Protein AF-A0A842QTM8-F1 (afdb_monomer_lite)

Sequence (91 aa):
MNEIRAQSEKRTKLHIARDILAVAHYPCNKTYLYRRSDADWYRFEELFKHLLMKQWITLISDNGGFGDLYSITPEGKRYYDQLVRFINEMS

Radius of gyration: 13.68 Å; chains: 1; bounding box: 29×28×41 Å

Structure (mmCIF, N/CA/C/O backbone):
data_AF-A0A842QTM8-F1
#
_entry.id   AF-A0A842QTM8-F1
#
loop_
_atom_site.group_PDB
_atom_site.id
_atom_site.type_symbol
_atom_site.label_atom_id
_atom_site.label_alt_id
_atom_site.label_comp_id
_atom_site.label_asym_id
_atom_site.label_entity_id
_atom_site.label_seq_id
_atom_site.pdbx_PDB_ins_code
_atom_site.Cartn_x
_atom_site.Cartn_y
_atom_site.Cartn_z
_atom_site.occupancy
_atom_site.B_iso_or_equiv
_atom_site.auth_seq_id
_atom_site.auth_comp_id
_atom_site.auth_asym_id
_atom_site.auth_atom_id
_atom_site.pdbx_PDB_model_num
ATOM 1 N N . MET A 1 1 ? -13.278 16.292 21.870 1.00 60.06 1 MET A N 1
ATOM 2 C CA . MET A 1 1 ? -13.299 16.727 20.449 1.00 60.06 1 MET A CA 1
ATOM 3 C C . MET A 1 1 ? -12.065 16.268 19.666 1.00 60.06 1 MET A C 1
ATOM 5 O O . MET A 1 1 ? -12.227 15.835 18.534 1.00 60.06 1 MET A O 1
ATOM 9 N N . ASN A 1 2 ? -10.862 16.279 20.258 1.00 70.44 2 ASN A N 1
ATOM 10 C CA . ASN A 1 2 ? -9.628 15.851 19.574 1.00 70.44 2 ASN A CA 1
ATOM 11 C C . ASN A 1 2 ? -9.537 14.335 19.313 1.00 70.44 2 ASN A C 1
ATOM 13 O O . ASN A 1 2 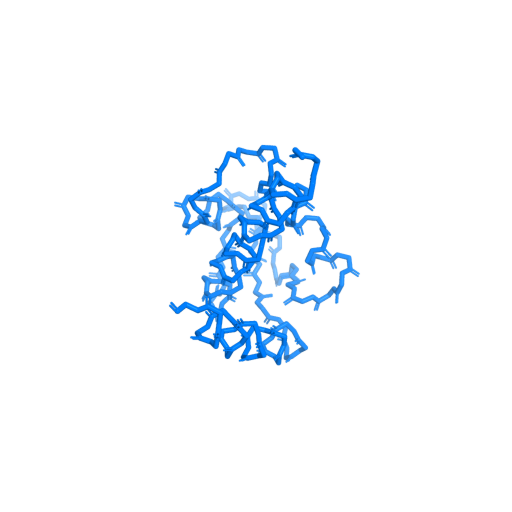? -9.022 13.925 18.278 1.00 70.44 2 ASN A O 1
ATOM 17 N N . GLU A 1 3 ? -10.082 13.500 20.198 1.00 70.44 3 GLU A N 1
ATOM 18 C CA . GLU A 1 3 ? -9.966 12.037 20.088 1.00 70.44 3 GLU A CA 1
ATOM 19 C C . GLU A 1 3 ? -10.843 11.444 18.979 1.00 70.44 3 GLU A C 1
ATOM 21 O O . GLU A 1 3 ? -10.378 10.602 18.218 1.00 70.44 3 GLU A O 1
ATOM 26 N N . ILE A 1 4 ? -12.075 11.940 18.816 1.00 69.94 4 ILE A N 1
ATOM 27 C CA . ILE A 1 4 ? -12.997 11.503 17.750 1.00 69.94 4 ILE A CA 1
ATOM 28 C C . ILE A 1 4 ? -12.412 11.830 16.371 1.00 69.94 4 ILE A C 1
ATOM 30 O O . ILE A 1 4 ? -12.434 11.002 15.461 1.00 69.94 4 ILE A O 1
ATOM 34 N N . ARG A 1 5 ? -11.826 13.025 16.223 1.00 68.62 5 ARG A N 1
ATOM 35 C CA . ARG A 1 5 ? -11.160 13.436 14.984 1.00 68.62 5 ARG A CA 1
ATOM 36 C C . ARG A 1 5 ? -9.924 12.581 14.700 1.00 68.62 5 ARG A C 1
ATOM 38 O O . ARG A 1 5 ? -9.783 12.092 13.584 1.00 68.62 5 ARG A O 1
ATOM 45 N N . ALA A 1 6 ? -9.084 12.335 15.706 1.00 66.94 6 ALA A N 1
ATOM 46 C CA . ALA A 1 6 ? -7.904 11.483 15.565 1.00 66.94 6 ALA A CA 1
ATOM 47 C C . ALA A 1 6 ? -8.270 10.032 15.203 1.00 66.94 6 ALA A C 1
ATOM 49 O O . ALA A 1 6 ? -7.613 9.415 14.365 1.00 66.94 6 ALA A O 1
ATOM 50 N N . GLN A 1 7 ? -9.343 9.487 15.784 1.00 62.00 7 GLN A N 1
ATOM 51 C CA . GLN A 1 7 ? -9.852 8.158 15.441 1.00 62.00 7 GLN A CA 1
ATOM 52 C C . GLN A 1 7 ? -10.413 8.106 14.018 1.00 62.00 7 GLN A C 1
ATOM 54 O O . GLN A 1 7 ? -10.126 7.156 13.288 1.00 62.00 7 GLN A O 1
ATOM 59 N N . SER A 1 8 ? -11.153 9.134 13.597 1.00 71.50 8 SER A N 1
ATOM 60 C CA . SER A 1 8 ? -11.658 9.241 12.227 1.00 71.50 8 SER A CA 1
ATOM 61 C C . SER A 1 8 ? -10.517 9.326 11.213 1.00 71.50 8 SER A C 1
ATOM 63 O O . SER A 1 8 ? -10.520 8.596 10.227 1.00 71.50 8 SER A O 1
ATOM 65 N N . GLU A 1 9 ? -9.510 10.163 11.466 1.00 77.12 9 GLU A N 1
ATOM 66 C CA . GLU A 1 9 ? -8.341 10.310 10.593 1.00 77.12 9 GLU A CA 1
ATOM 67 C C . GLU A 1 9 ? -7.517 9.016 10.535 1.00 77.12 9 GLU A C 1
ATOM 69 O O . GLU A 1 9 ? -7.096 8.594 9.455 1.00 77.12 9 GLU A O 1
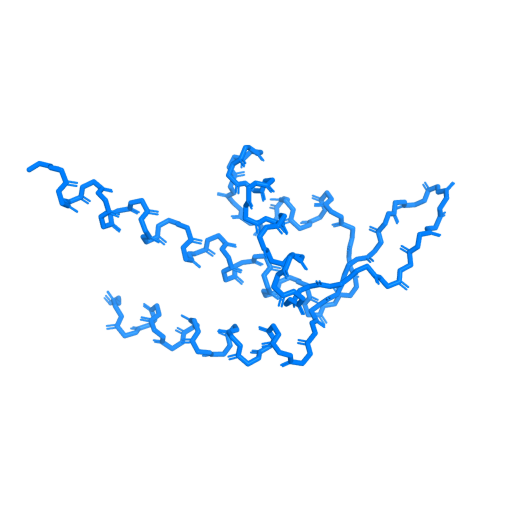ATOM 74 N N . LYS A 1 10 ? -7.346 8.328 11.672 1.00 76.19 10 LYS A N 1
ATOM 75 C CA . LYS A 1 10 ? -6.701 7.009 11.722 1.00 76.19 10 LYS A CA 1
ATOM 76 C C . LYS A 1 10 ? -7.477 5.980 10.903 1.00 76.19 10 LYS A C 1
ATOM 78 O O . LYS A 1 10 ? -6.865 5.256 10.120 1.00 76.19 10 LYS A O 1
ATOM 83 N N . ARG A 1 11 ? -8.808 5.936 11.034 1.00 75.25 11 ARG A N 1
ATOM 84 C CA . ARG A 1 11 ? -9.667 5.048 10.237 1.00 75.25 11 ARG A CA 1
ATOM 85 C C 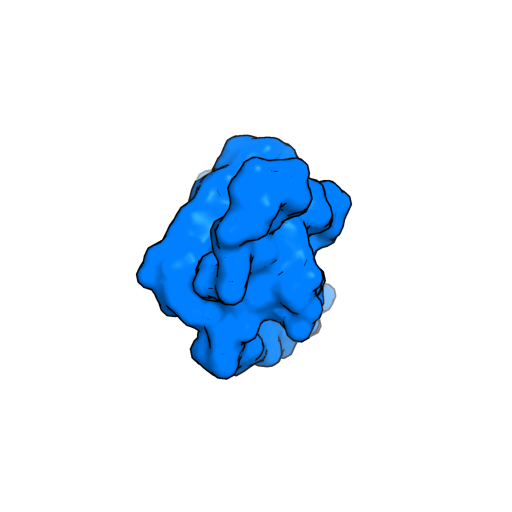. ARG A 1 11 ? -9.474 5.324 8.748 1.00 75.25 11 ARG A C 1
ATOM 87 O O . ARG A 1 11 ? -9.212 4.385 8.006 1.00 75.25 11 ARG A O 1
ATOM 94 N N . THR A 1 12 ? -9.494 6.587 8.325 1.00 85.12 12 THR A N 1
ATOM 95 C CA . THR A 1 12 ? -9.259 6.968 6.925 1.00 85.12 12 THR A CA 1
ATOM 96 C C . THR A 1 12 ? -7.891 6.500 6.416 1.00 85.12 12 THR A C 1
ATOM 98 O O . THR A 1 12 ? -7.827 5.879 5.359 1.00 85.12 12 THR A O 1
ATOM 101 N N . LYS A 1 13 ? -6.803 6.704 7.175 1.00 89.62 13 LYS A N 1
ATOM 102 C CA . LYS A 1 13 ? -5.456 6.264 6.756 1.00 89.62 13 LYS A CA 1
ATOM 103 C C . LYS A 1 13 ? -5.357 4.746 6.571 1.00 89.62 13 LYS A C 1
ATOM 105 O O . LYS A 1 13 ? -4.734 4.292 5.615 1.00 89.62 13 LYS A O 1
ATOM 110 N N . LEU A 1 14 ? -5.985 3.967 7.454 1.00 91.75 14 LEU A N 1
ATOM 111 C CA . LEU A 1 14 ? -5.989 2.503 7.368 1.00 91.75 14 LEU A CA 1
ATOM 112 C C . LEU A 1 14 ? -6.745 1.990 6.135 1.00 91.75 14 LEU A C 1
ATOM 114 O O . LEU A 1 14 ? -6.281 1.055 5.491 1.00 91.75 14 LEU A O 1
ATOM 118 N N . HIS A 1 15 ? -7.865 2.619 5.771 1.00 91.56 15 HIS A N 1
ATOM 119 C CA . HIS A 1 15 ? -8.618 2.238 4.571 1.00 91.56 15 HIS A CA 1
ATOM 120 C C . HIS A 1 15 ? -7.830 2.554 3.296 1.00 91.56 15 HIS A C 1
ATOM 122 O O . HIS A 1 15 ? -7.683 1.685 2.445 1.00 91.56 15 HIS A O 1
ATOM 128 N N . ILE A 1 16 ? -7.214 3.738 3.222 1.00 93.19 16 ILE A N 1
ATOM 129 C CA . ILE A 1 16 ? -6.369 4.110 2.079 1.00 93.19 1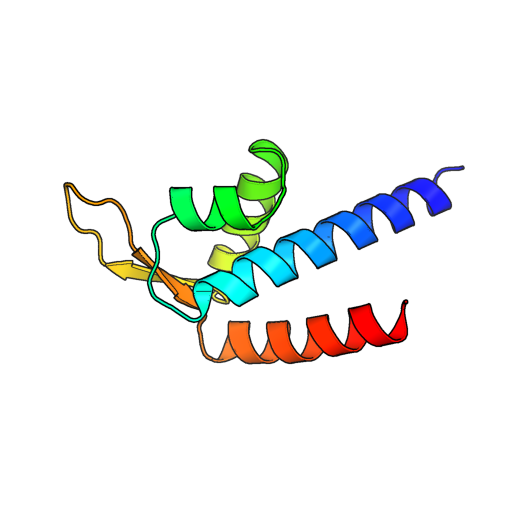6 ILE A CA 1
ATOM 130 C C . ILE A 1 16 ? -5.185 3.138 1.945 1.00 93.19 16 ILE A C 1
ATOM 132 O O . ILE A 1 16 ? -4.906 2.649 0.853 1.00 93.19 16 ILE A O 1
ATOM 136 N N . ALA A 1 17 ? -4.500 2.808 3.047 1.00 94.50 17 ALA A N 1
ATOM 137 C CA . ALA A 1 17 ? -3.392 1.852 3.023 1.00 94.50 17 ALA A CA 1
ATOM 138 C C . ALA A 1 17 ? -3.837 0.453 2.561 1.00 94.50 17 ALA A C 1
ATOM 140 O O . ALA A 1 17 ? -3.145 -0.171 1.755 1.00 94.50 17 ALA A O 1
ATOM 141 N N . ARG A 1 18 ? -5.005 -0.020 3.025 1.00 95.56 18 ARG A N 1
ATOM 142 C CA . ARG A 1 18 ? -5.616 -1.274 2.563 1.00 95.56 18 ARG A CA 1
ATOM 143 C C . ARG A 1 18 ? -5.834 -1.239 1.055 1.00 95.56 18 ARG A C 1
ATOM 145 O O . ARG A 1 18 ? -5.467 -2.199 0.388 1.00 95.56 18 ARG A O 1
ATOM 152 N N . ASP A 1 19 ? -6.392 -0.156 0.529 1.00 95.12 19 ASP A N 1
ATOM 153 C CA . ASP A 1 19 ? -6.755 -0.057 -0.886 1.00 95.12 19 ASP A CA 1
ATOM 154 C C . ASP A 1 19 ? -5.520 0.008 -1.791 1.00 95.12 19 ASP A C 1
ATOM 156 O O . ASP A 1 19 ? -5.453 -0.703 -2.794 1.00 95.12 19 ASP A O 1
ATOM 160 N N . ILE A 1 20 ? -4.487 0.761 -1.394 1.00 95.88 20 ILE A N 1
ATOM 161 C CA . ILE A 1 20 ? -3.204 0.778 -2.115 1.00 95.88 20 ILE A CA 1
ATOM 162 C C . ILE A 1 20 ? -2.593 -0.634 -2.144 1.00 95.88 20 ILE A C 1
ATOM 164 O O . ILE A 1 20 ? -2.192 -1.111 -3.206 1.00 95.88 20 ILE A O 1
ATOM 168 N N . LEU A 1 21 ? -2.538 -1.325 -0.998 1.00 96.44 21 LEU A N 1
ATOM 169 C CA . LEU A 1 21 ? -1.963 -2.673 -0.909 1.00 96.44 21 LEU A CA 1
ATOM 170 C C . LEU A 1 21 ? -2.797 -3.717 -1.665 1.00 96.44 21 LEU A C 1
ATOM 172 O O . LEU A 1 21 ? -2.228 -4.584 -2.325 1.00 96.44 21 LEU A O 1
ATOM 176 N N . ALA A 1 22 ? -4.129 -3.625 -1.629 1.00 95.50 22 ALA A N 1
ATOM 177 C CA . ALA A 1 22 ? -5.020 -4.502 -2.386 1.00 95.50 22 ALA A CA 1
ATOM 178 C C . ALA A 1 22 ? -4.712 -4.436 -3.887 1.00 95.50 22 ALA A C 1
ATOM 180 O O . ALA A 1 22 ? -4.587 -5.463 -4.549 1.00 95.50 22 ALA A O 1
ATOM 181 N N . VAL A 1 23 ? -4.523 -3.226 -4.414 1.00 95.25 23 VAL A N 1
ATOM 182 C CA . VAL A 1 23 ? -4.250 -2.998 -5.838 1.00 95.25 23 VAL A CA 1
ATOM 183 C C . VAL A 1 23 ? -2.833 -3.431 -6.209 1.00 95.25 23 VAL A C 1
ATOM 185 O O . VAL A 1 23 ? -2.637 -4.048 -7.255 1.00 95.25 23 VAL A O 1
ATOM 188 N N . ALA A 1 24 ? -1.859 -3.183 -5.330 1.00 96.31 24 ALA A N 1
ATOM 189 C CA . ALA A 1 24 ? -0.460 -3.548 -5.538 1.00 96.31 24 ALA A CA 1
ATOM 190 C C . ALA A 1 24 ? -0.197 -5.069 -5.562 1.00 96.31 24 ALA A C 1
ATOM 192 O O . ALA A 1 24 ? 0.931 -5.473 -5.827 1.00 96.31 24 ALA A O 1
ATOM 193 N N . HIS A 1 25 ? -1.200 -5.929 -5.329 1.00 93.12 25 HIS A N 1
ATOM 194 C CA . HIS A 1 25 ? -1.077 -7.380 -5.550 1.00 93.12 25 HIS A CA 1
ATOM 195 C C . HIS A 1 25 ? -0.684 -7.738 -6.987 1.00 93.12 25 HIS A C 1
ATOM 197 O O . HIS A 1 25 ? -0.119 -8.807 -7.216 1.00 93.12 25 HIS A O 1
ATOM 203 N N . TYR A 1 26 ? -0.952 -6.837 -7.933 1.00 90.56 26 TYR A N 1
ATOM 204 C CA . TYR A 1 26 ? -0.457 -6.918 -9.297 1.00 90.56 26 TYR A CA 1
ATOM 205 C C . TYR A 1 26 ? 0.453 -5.719 -9.601 1.00 90.56 26 TYR A C 1
ATOM 207 O O . TYR A 1 26 ? 0.143 -4.601 -9.174 1.00 90.56 26 TYR A O 1
ATOM 215 N N . PRO A 1 27 ? 1.535 -5.921 -10.378 1.00 92.81 27 PRO A N 1
ATOM 216 C CA . PRO A 1 27 ? 2.350 -4.844 -10.929 1.00 92.81 27 PRO A CA 1
ATOM 217 C C . PRO A 1 27 ? 1.504 -3.727 -11.542 1.00 92.81 27 PRO A C 1
ATOM 219 O O . PRO A 1 27 ? 0.786 -3.945 -12.519 1.00 92.81 27 PRO A O 1
ATOM 222 N N . CYS A 1 28 ? 1.587 -2.521 -10.991 1.00 92.56 28 CYS A N 1
ATOM 223 C CA . CYS A 1 28 ? 0.859 -1.373 -11.519 1.00 92.56 28 CYS A CA 1
ATOM 224 C C . CYS A 1 28 ? 1.608 -0.064 -11.281 1.00 92.56 28 CYS A C 1
ATOM 226 O O . CYS A 1 28 ? 2.459 0.045 -10.399 1.00 92.56 28 CYS A O 1
ATOM 228 N N . ASN A 1 29 ? 1.304 0.941 -12.101 1.00 93.81 29 ASN A N 1
ATOM 229 C CA . ASN A 1 29 ? 1.933 2.245 -11.958 1.00 93.81 29 ASN A CA 1
ATOM 230 C C . ASN A 1 29 ? 1.305 3.067 -10.825 1.00 93.81 29 ASN A C 1
ATOM 232 O O . ASN A 1 29 ? 0.169 2.846 -10.394 1.00 93.81 29 ASN A O 1
ATOM 236 N N . LYS A 1 30 ? 2.056 4.070 -10.368 1.00 93.62 30 LYS A N 1
ATOM 237 C CA . LYS A 1 30 ? 1.653 4.963 -9.276 1.00 93.62 30 LYS A CA 1
ATOM 238 C C . LYS A 1 30 ? 0.318 5.673 -9.535 1.00 93.62 30 LYS A C 1
ATOM 240 O O . LYS A 1 30 ? -0.493 5.816 -8.623 1.00 93.62 30 LYS A O 1
ATOM 245 N N . THR A 1 31 ? 0.060 6.078 -10.779 1.00 93.31 31 THR A N 1
ATOM 246 C CA . THR A 1 31 ? -1.204 6.721 -11.170 1.00 93.31 31 THR A CA 1
ATOM 247 C C . THR A 1 31 ? -2.400 5.790 -10.979 1.00 93.31 31 THR A C 1
ATOM 249 O O . THR A 1 31 ? -3.465 6.237 -10.551 1.00 93.31 31 THR A O 1
ATOM 252 N N . TYR A 1 32 ? -2.241 4.499 -11.270 1.00 93.44 32 TYR A N 1
ATOM 253 C CA . TYR A 1 32 ? -3.288 3.504 -11.077 1.00 93.44 32 TYR A CA 1
ATOM 254 C C . TYR A 1 32 ? -3.556 3.239 -9.592 1.00 93.44 32 TYR A C 1
ATOM 256 O O . TYR A 1 32 ? -4.717 3.210 -9.188 1.00 93.44 32 TYR A O 1
ATOM 264 N N . LEU A 1 33 ? -2.500 3.133 -8.776 1.00 94.62 33 LEU A N 1
ATOM 265 C CA . LEU A 1 33 ? -2.618 3.011 -7.317 1.00 94.62 33 LEU A CA 1
ATOM 266 C C . LEU A 1 33 ? -3.409 4.180 -6.715 1.00 94.62 33 LEU A C 1
ATOM 268 O O . LEU A 1 33 ? -4.352 3.953 -5.963 1.00 94.62 33 LEU A O 1
ATOM 272 N N . TYR A 1 34 ? -3.081 5.414 -7.109 1.00 94.38 34 TYR A N 1
ATOM 273 C CA . TYR A 1 34 ? -3.777 6.622 -6.658 1.00 94.38 34 TYR A CA 1
ATOM 274 C C . TYR A 1 34 ? -5.274 6.592 -6.980 1.00 94.38 34 TYR A C 1
ATOM 276 O O . TYR A 1 34 ? -6.114 6.790 -6.106 1.00 94.38 34 TYR A O 1
ATOM 284 N N . ARG A 1 35 ? -5.632 6.289 -8.234 1.00 93.69 35 ARG A N 1
ATOM 285 C CA . ARG A 1 35 ? -7.041 6.259 -8.660 1.00 93.69 35 ARG A CA 1
ATOM 286 C C . ARG A 1 35 ? -7.873 5.212 -7.922 1.00 93.69 35 ARG A C 1
ATOM 288 O O . ARG A 1 35 ? -9.092 5.332 -7.886 1.00 93.69 35 ARG A O 1
ATOM 295 N N . ARG A 1 36 ? -7.235 4.168 -7.393 1.00 93.69 36 ARG A N 1
ATOM 296 C CA . ARG A 1 36 ? -7.904 3.064 -6.700 1.00 93.69 36 ARG A CA 1
ATOM 297 C C . ARG A 1 36 ? -7.909 3.204 -5.181 1.00 93.69 36 ARG A C 1
ATOM 299 O O . ARG A 1 36 ? -8.605 2.431 -4.538 1.00 93.69 36 ARG A O 1
ATOM 306 N N . SER A 1 37 ? -7.172 4.161 -4.620 1.00 89.56 37 SER A N 1
ATOM 307 C CA . SER A 1 37 ? -7.075 4.341 -3.170 1.00 89.56 37 SER A CA 1
ATOM 308 C C . SER A 1 37 ? -8.136 5.271 -2.575 1.00 89.56 37 SER A C 1
ATOM 310 O O . SER A 1 37 ? -8.100 5.500 -1.371 1.00 89.56 37 SER A O 1
ATOM 312 N N . ASP A 1 38 ? -8.992 5.869 -3.415 1.00 84.75 38 ASP A N 1
ATOM 313 C CA . ASP A 1 38 ? -10.031 6.850 -3.043 1.00 84.75 38 ASP A CA 1
ATOM 314 C C . ASP A 1 38 ? -9.529 7.954 -2.086 1.00 84.75 38 ASP A C 1
ATOM 316 O O . ASP A 1 38 ? -10.200 8.394 -1.153 1.00 84.75 38 ASP A O 1
ATOM 320 N N . ALA A 1 39 ? -8.280 8.374 -2.292 1.00 89.38 39 ALA A N 1
ATOM 321 C CA . ALA A 1 39 ? -7.594 9.353 -1.462 1.00 89.38 39 ALA A CA 1
ATOM 322 C C . ALA A 1 39 ? -7.362 10.635 -2.254 1.00 89.38 39 ALA A C 1
ATOM 324 O O . ALA A 1 39 ? -7.172 10.596 -3.468 1.00 89.38 39 ALA A O 1
ATOM 325 N N . ASP A 1 40 ? -7.287 11.772 -1.564 1.00 93.44 40 ASP A N 1
ATOM 326 C CA . ASP A 1 40 ? -6.669 12.951 -2.156 1.00 93.44 40 ASP A CA 1
ATOM 327 C C . ASP A 1 40 ? -5.172 12.706 -2.402 1.00 93.44 40 ASP A C 1
ATOM 329 O O . ASP A 1 40 ? -4.528 11.874 -1.751 1.00 93.44 40 ASP A O 1
ATOM 333 N N . TRP A 1 41 ? -4.610 13.452 -3.353 1.00 91.94 41 TRP A N 1
ATOM 334 C CA . TRP A 1 41 ? -3.225 13.272 -3.783 1.00 91.94 41 TRP A CA 1
ATOM 335 C C . TRP A 1 41 ? -2.216 13.397 -2.635 1.00 91.94 41 TRP A C 1
ATOM 337 O O . TRP A 1 41 ? -1.258 12.631 -2.580 1.00 91.94 41 TRP A O 1
ATOM 347 N N . TYR A 1 42 ? -2.426 14.320 -1.692 1.00 92.44 42 TYR A N 1
ATOM 348 C CA . TYR A 1 42 ? -1.480 14.548 -0.599 1.00 92.44 42 TYR A CA 1
ATOM 349 C C . TYR A 1 42 ? -1.423 13.346 0.349 1.00 92.44 42 TYR A C 1
ATOM 351 O O . TYR A 1 42 ? -0.339 12.850 0.662 1.00 92.44 42 TYR A O 1
ATOM 359 N N . ARG A 1 43 ? -2.588 12.832 0.760 1.00 91.75 43 ARG A N 1
ATOM 360 C CA . ARG A 1 43 ? -2.667 11.637 1.613 1.00 91.75 43 ARG A CA 1
ATOM 361 C C . ARG A 1 43 ? -2.156 10.390 0.909 1.00 91.75 43 ARG A C 1
ATOM 363 O O . ARG A 1 43 ? -1.488 9.573 1.543 1.00 91.75 43 ARG A O 1
ATOM 370 N N . PHE A 1 44 ? -2.451 10.251 -0.384 1.00 95.25 44 PHE A N 1
ATOM 371 C CA . PHE A 1 44 ? -1.898 9.176 -1.195 1.00 95.25 44 PHE A CA 1
ATOM 372 C C . PHE A 1 44 ? -0.367 9.229 -1.207 1.00 95.25 44 PHE A C 1
ATOM 374 O O . PHE A 1 44 ? 0.265 8.229 -0.885 1.00 95.25 44 PHE A O 1
ATOM 381 N N . GLU A 1 45 ? 0.237 10.382 -1.510 1.00 96.19 45 GLU A N 1
ATOM 382 C CA . GLU A 1 45 ? 1.696 10.541 -1.547 1.00 96.19 45 GLU A CA 1
ATOM 383 C C . GLU A 1 45 ? 2.361 10.228 -0.202 1.00 96.19 45 GLU A C 1
ATOM 385 O O . GLU A 1 45 ? 3.387 9.544 -0.169 1.00 96.19 45 GLU A O 1
ATOM 390 N N . GLU A 1 46 ? 1.793 10.721 0.905 1.00 94.62 46 GLU A N 1
ATOM 391 C CA . GLU A 1 46 ? 2.292 10.465 2.262 1.00 94.62 46 GLU A CA 1
ATOM 392 C C . GLU A 1 46 ? 2.306 8.960 2.559 1.00 94.62 46 GLU A C 1
ATOM 394 O O . GLU A 1 46 ? 3.340 8.402 2.944 1.00 94.62 46 GLU A O 1
ATOM 399 N N . LEU A 1 47 ? 1.174 8.287 2.336 1.00 95.38 47 LEU A N 1
ATOM 400 C CA . LEU A 1 47 ? 1.045 6.856 2.593 1.00 95.38 47 LEU A CA 1
ATOM 401 C C . LEU A 1 47 ? 1.899 6.036 1.633 1.00 95.38 47 LEU A C 1
ATOM 403 O O . LEU A 1 47 ? 2.608 5.144 2.080 1.00 95.38 47 LEU A O 1
ATOM 407 N N . PHE A 1 48 ? 1.902 6.354 0.343 1.00 96.19 48 PHE A N 1
ATOM 408 C CA . PHE A 1 48 ? 2.696 5.646 -0.655 1.00 96.19 48 PHE A CA 1
ATOM 409 C C . PHE A 1 48 ? 4.191 5.671 -0.312 1.00 96.19 48 PHE A C 1
ATOM 411 O O . PHE A 1 48 ? 4.835 4.622 -0.293 1.00 96.19 48 PHE A O 1
ATOM 418 N N . LYS A 1 49 ? 4.734 6.837 0.066 1.00 96.75 49 LYS A N 1
ATOM 419 C CA . LYS A 1 49 ? 6.119 6.950 0.557 1.00 96.75 49 LYS A CA 1
ATOM 420 C C . LYS A 1 49 ? 6.350 6.109 1.806 1.00 96.75 49 LYS A C 1
ATOM 422 O O . LYS A 1 49 ? 7.368 5.429 1.899 1.00 96.75 49 LYS A O 1
ATOM 427 N N . HIS A 1 50 ? 5.408 6.118 2.748 1.00 96.12 50 HIS A N 1
ATOM 428 C CA . HIS A 1 50 ? 5.513 5.296 3.949 1.00 96.12 50 HIS A CA 1
ATOM 429 C C . HIS A 1 50 ? 5.550 3.797 3.616 1.00 96.12 50 HIS A C 1
ATOM 431 O O . HIS A 1 50 ? 6.405 3.080 4.128 1.00 96.12 50 HIS A O 1
ATOM 437 N N . LEU A 1 51 ? 4.677 3.327 2.721 1.00 96.75 51 LEU A N 1
ATOM 438 C CA . LEU A 1 51 ? 4.623 1.930 2.280 1.00 96.75 51 LEU A CA 1
ATOM 439 C C . LEU A 1 51 ? 5.919 1.500 1.572 1.00 96.75 51 LEU A C 1
ATOM 441 O O . LEU A 1 51 ? 6.389 0.385 1.801 1.00 96.75 51 LEU A O 1
ATOM 445 N N . LEU A 1 52 ? 6.525 2.388 0.774 1.00 96.94 52 LEU A N 1
ATOM 446 C CA . LEU A 1 52 ? 7.844 2.168 0.167 1.00 96.94 52 LEU A CA 1
ATOM 447 C C . LEU A 1 52 ? 8.958 2.101 1.220 1.00 96.94 52 LEU A C 1
ATOM 449 O O . LEU A 1 52 ? 9.770 1.181 1.197 1.00 96.94 52 LEU A O 1
ATOM 453 N N . MET A 1 53 ? 8.984 3.033 2.180 1.00 97.50 53 MET A N 1
ATOM 454 C CA . MET A 1 53 ? 9.965 3.028 3.277 1.00 97.50 53 MET A CA 1
ATOM 455 C C . MET A 1 53 ? 9.870 1.765 4.137 1.00 97.50 53 MET A C 1
ATOM 457 O O . MET A 1 53 ? 10.880 1.285 4.646 1.00 97.50 53 MET A O 1
ATOM 461 N N . LYS A 1 54 ? 8.658 1.228 4.303 1.00 96.88 54 LYS A N 1
ATOM 462 C CA . LYS A 1 54 ? 8.405 -0.044 4.988 1.00 96.88 54 LYS A CA 1
ATOM 463 C C . LYS A 1 54 ? 8.691 -1.271 4.127 1.00 96.88 54 LYS A C 1
ATOM 465 O O . LYS A 1 54 ? 8.551 -2.378 4.624 1.00 96.88 54 LYS A O 1
ATOM 470 N N . GLN A 1 55 ? 9.063 -1.090 2.858 1.00 96.88 55 GLN A N 1
ATOM 471 C CA . GLN A 1 55 ? 9.246 -2.173 1.890 1.00 96.88 55 GLN A CA 1
ATOM 472 C C . GLN A 1 55 ? 8.006 -3.068 1.752 1.00 96.88 55 GLN A C 1
ATOM 474 O O . GLN A 1 55 ? 8.108 -4.249 1.429 1.00 96.88 55 GLN A O 1
ATOM 479 N N . TRP A 1 56 ? 6.809 -2.529 1.990 1.00 97.56 56 TRP A N 1
ATOM 480 C CA . TRP A 1 56 ? 5.548 -3.253 1.787 1.00 97.56 56 TRP A CA 1
ATOM 481 C C . TRP A 1 56 ? 5.111 -3.219 0.327 1.00 97.56 56 TRP A C 1
ATOM 483 O O . TRP A 1 56 ? 4.427 -4.122 -0.150 1.00 97.56 56 TRP A O 1
ATOM 493 N N . ILE A 1 57 ? 5.562 -2.198 -0.391 1.00 97.25 57 ILE A N 1
ATOM 494 C CA . ILE A 1 57 ? 5.514 -2.094 -1.843 1.00 97.25 57 ILE A CA 1
ATOM 495 C C . ILE A 1 57 ? 6.945 -1.836 -2.315 1.00 97.25 57 ILE A C 1
ATOM 497 O O . ILE A 1 57 ? 7.719 -1.189 -1.610 1.00 97.25 57 ILE A O 1
ATOM 501 N N . THR A 1 58 ? 7.302 -2.337 -3.493 1.00 96.38 58 THR A N 1
ATOM 502 C CA . THR A 1 58 ? 8.611 -2.100 -4.107 1.00 96.38 58 THR A CA 1
ATOM 503 C C . THR A 1 58 ? 8.468 -1.718 -5.571 1.00 96.38 58 THR A C 1
ATOM 505 O O . THR A 1 58 ? 7.535 -2.159 -6.244 1.00 96.38 58 THR A O 1
ATOM 508 N N . LEU A 1 59 ? 9.413 -0.916 -6.059 1.00 94.62 59 LEU A N 1
ATOM 509 C CA . LEU A 1 59 ? 9.628 -0.708 -7.486 1.00 94.62 59 LEU A CA 1
ATOM 510 C C . LEU A 1 59 ? 10.147 -2.023 -8.081 1.00 94.62 59 LEU A C 1
ATOM 512 O O . LEU A 1 59 ? 11.093 -2.607 -7.553 1.00 94.62 59 LEU A O 1
ATOM 516 N N . ILE A 1 60 ? 9.513 -2.495 -9.149 1.00 91.12 60 ILE A N 1
ATOM 517 C CA . ILE A 1 60 ? 9.894 -3.735 -9.844 1.00 91.12 60 ILE A CA 1
ATOM 518 C C . ILE A 1 6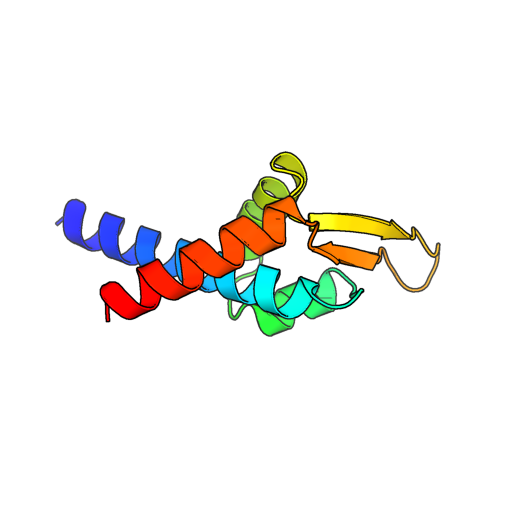0 ? 10.361 -3.489 -11.280 1.00 91.12 60 ILE A C 1
ATOM 520 O O . ILE A 1 60 ? 10.938 -4.382 -11.892 1.00 91.12 60 ILE A O 1
ATOM 524 N N . SER A 1 61 ? 10.129 -2.292 -11.823 1.00 83.62 61 SER A N 1
ATOM 525 C CA . SER A 1 61 ? 10.621 -1.883 -13.137 1.00 83.62 61 SER A CA 1
ATOM 526 C C . SER A 1 61 ? 10.514 -0.366 -13.293 1.00 83.62 61 SER A C 1
ATOM 528 O O . SER A 1 61 ? 9.461 0.205 -13.010 1.00 83.62 61 SER A O 1
ATOM 530 N N . ASP A 1 62 ? 11.595 0.255 -13.760 1.00 74.62 62 ASP A N 1
ATOM 531 C CA . ASP A 1 62 ? 11.606 1.612 -14.309 1.00 74.62 62 ASP A CA 1
ATOM 532 C C . ASP A 1 62 ? 11.625 1.478 -15.837 1.00 74.62 62 ASP A C 1
ATOM 534 O O . ASP A 1 62 ? 12.622 1.059 -16.428 1.00 74.62 62 ASP A O 1
ATOM 538 N N . ASN A 1 63 ? 10.480 1.724 -16.474 1.00 61.06 63 ASN A N 1
ATOM 539 C CA . ASN A 1 63 ? 10.286 1.468 -17.903 1.00 61.06 63 ASN A CA 1
ATOM 540 C C . ASN A 1 63 ? 10.447 2.714 -18.785 1.00 61.06 63 ASN A C 1
ATOM 542 O O . ASN A 1 63 ? 9.953 2.704 -19.911 1.00 61.06 63 ASN A O 1
ATOM 546 N N . GLY A 1 64 ? 11.083 3.792 -18.303 1.00 55.22 64 GLY A N 1
ATOM 547 C CA . GLY A 1 64 ? 11.577 4.905 -19.137 1.00 55.22 64 GLY A CA 1
ATOM 548 C C . GLY A 1 64 ? 10.574 5.581 -20.095 1.00 55.22 64 GLY A C 1
ATOM 549 O O . GLY A 1 64 ? 10.984 6.305 -20.997 1.00 55.22 64 GLY A O 1
ATOM 550 N N . GLY A 1 65 ? 9.266 5.345 -19.931 1.00 60.19 65 GLY A N 1
ATOM 551 C CA . GLY A 1 65 ? 8.221 5.780 -20.869 1.00 60.19 65 GLY A CA 1
ATOM 552 C C . GLY A 1 65 ? 6.797 5.329 -20.513 1.00 60.19 65 GLY A C 1
ATOM 553 O O . GLY A 1 65 ? 5.848 6.055 -20.790 1.00 60.19 65 GLY A O 1
ATOM 554 N N . PHE A 1 66 ? 6.631 4.189 -19.827 1.00 61.03 66 PHE A N 1
ATOM 555 C CA . PHE A 1 66 ? 5.321 3.702 -19.334 1.00 61.03 66 PHE A CA 1
ATOM 556 C C . PHE A 1 66 ? 5.085 3.940 -17.830 1.00 61.03 66 PHE A C 1
ATOM 558 O O . PHE A 1 66 ? 4.022 3.608 -17.296 1.00 61.03 66 PHE A O 1
ATOM 565 N N . GLY A 1 67 ? 6.066 4.564 -17.172 1.00 73.19 67 GLY A N 1
ATOM 566 C CA . GLY A 1 67 ? 6.084 4.835 -15.740 1.00 73.19 67 GLY A CA 1
ATOM 567 C C . GLY A 1 67 ? 6.583 3.657 -14.904 1.00 73.19 67 GLY A C 1
ATOM 568 O O . GLY A 1 67 ? 6.520 2.499 -15.316 1.00 73.19 67 GLY A O 1
ATOM 569 N N . ASP A 1 68 ? 7.072 3.990 -13.716 1.00 90.75 68 ASP A N 1
ATOM 570 C CA . ASP A 1 68 ? 7.466 3.047 -12.675 1.00 90.75 68 ASP A CA 1
ATOM 571 C C . ASP A 1 68 ? 6.343 2.061 -12.343 1.00 90.75 68 ASP A C 1
ATOM 573 O O . ASP A 1 68 ? 5.204 2.469 -12.079 1.00 90.75 68 ASP A O 1
ATOM 577 N N . LEU A 1 69 ? 6.678 0.771 -12.291 1.00 93.62 69 LEU A N 1
ATOM 578 C CA . LEU A 1 69 ? 5.776 -0.282 -11.833 1.00 93.62 69 LEU A CA 1
ATOM 579 C C . LEU A 1 69 ? 6.102 -0.695 -10.405 1.00 93.62 69 LEU A C 1
ATOM 581 O O . LEU A 1 69 ? 7.247 -0.993 -10.065 1.00 93.62 69 LEU A O 1
ATOM 585 N N . TYR A 1 70 ? 5.057 -0.788 -9.596 1.00 95.44 70 TYR A N 1
ATOM 586 C CA . TYR A 1 70 ? 5.131 -1.129 -8.189 1.00 95.44 70 TYR A CA 1
ATOM 587 C C . TYR A 1 70 ? 4.344 -2.406 -7.909 1.00 95.44 70 TYR A C 1
ATOM 589 O O . TYR A 1 70 ? 3.286 -2.633 -8.497 1.00 95.44 70 TYR A O 1
ATOM 597 N N . SER A 1 71 ? 4.854 -3.232 -6.997 1.00 97.25 71 SER A N 1
ATOM 598 C CA . SER A 1 71 ? 4.186 -4.454 -6.543 1.00 97.25 71 SER A CA 1
ATOM 599 C C . SER A 1 71 ? 4.312 -4.611 -5.036 1.00 97.25 71 SER A C 1
ATOM 601 O O . SER A 1 71 ? 5.301 -4.188 -4.433 1.00 97.25 71 SER A O 1
ATOM 603 N N . ILE A 1 72 ? 3.316 -5.252 -4.431 1.00 98.12 72 ILE A N 1
ATOM 604 C CA . ILE A 1 72 ? 3.336 -5.650 -3.030 1.00 98.12 72 ILE A CA 1
ATOM 605 C C . ILE A 1 72 ? 4.448 -6.675 -2.800 1.00 98.12 72 ILE A C 1
ATOM 607 O O . ILE A 1 72 ? 4.692 -7.554 -3.631 1.00 98.12 72 ILE A O 1
ATOM 611 N N . THR A 1 73 ? 5.124 -6.566 -1.664 1.00 98.00 73 THR A N 1
ATOM 612 C CA . THR A 1 73 ? 6.112 -7.554 -1.220 1.00 98.00 73 THR A CA 1
ATOM 613 C C . THR A 1 73 ? 5.443 -8.635 -0.362 1.00 98.00 73 THR A C 1
ATOM 615 O O . THR A 1 73 ? 4.313 -8.452 0.107 1.00 98.00 73 THR A O 1
ATOM 618 N N . PRO A 1 74 ? 6.122 -9.761 -0.069 1.00 97.25 74 PRO A N 1
ATOM 619 C CA . PRO A 1 74 ? 5.603 -10.742 0.884 1.00 97.25 74 PRO A CA 1
ATOM 620 C C . PRO A 1 74 ? 5.317 -10.153 2.274 1.00 97.25 74 PRO A C 1
ATOM 622 O O . PRO A 1 74 ? 4.376 -10.577 2.944 1.00 97.25 74 PRO A O 1
ATOM 625 N N . GLU A 1 75 ? 6.108 -9.169 2.715 1.00 96.88 75 GLU A N 1
ATOM 626 C CA . GLU A 1 75 ? 5.862 -8.465 3.975 1.00 96.88 75 GLU A CA 1
ATOM 627 C C . GLU A 1 75 ? 4.624 -7.570 3.888 1.00 96.88 75 GLU A C 1
ATOM 629 O O . GLU A 1 75 ? 3.754 -7.653 4.758 1.00 96.88 75 GLU A O 1
ATOM 634 N N . GLY A 1 76 ? 4.491 -6.798 2.806 1.00 97.50 76 GLY A N 1
ATOM 635 C CA . GLY A 1 76 ? 3.305 -5.981 2.567 1.00 97.50 76 GLY A CA 1
ATOM 636 C C . GLY A 1 76 ? 2.026 -6.808 2.503 1.00 97.50 76 GLY A C 1
ATOM 637 O O . GLY A 1 76 ? 1.008 -6.395 3.054 1.00 97.50 76 GLY A O 1
ATOM 638 N N . LYS A 1 77 ? 2.080 -8.014 1.921 1.00 97.75 77 LYS A N 1
ATOM 639 C CA . LYS A 1 77 ? 0.941 -8.942 1.898 1.00 97.75 77 LYS A CA 1
ATOM 640 C C . LYS A 1 77 ? 0.538 -9.388 3.304 1.00 97.75 77 LYS A C 1
ATOM 642 O O . LYS A 1 77 ? -0.647 -9.384 3.622 1.00 97.75 77 LYS A O 1
ATOM 647 N N . ARG A 1 78 ? 1.500 -9.736 4.168 1.00 97.06 78 ARG A N 1
ATOM 648 C CA . ARG A 1 78 ? 1.201 -10.092 5.568 1.00 97.06 78 ARG A CA 1
ATOM 649 C C . ARG A 1 78 ? 0.532 -8.938 6.308 1.00 97.06 78 ARG A C 1
ATOM 651 O O . ARG A 1 78 ? -0.436 -9.162 7.029 1.00 97.06 78 ARG A O 1
ATOM 658 N N . TYR A 1 79 ? 1.030 -7.719 6.111 1.00 95.75 79 TYR A N 1
ATOM 659 C CA . TYR A 1 79 ? 0.429 -6.532 6.708 1.00 95.75 79 TYR A CA 1
ATOM 660 C C . TYR A 1 79 ? -0.983 -6.269 6.165 1.00 95.75 79 TYR A C 1
ATOM 662 O O . TYR A 1 79 ? -1.894 -6.013 6.945 1.00 95.75 79 TYR A O 1
ATOM 670 N N . TYR A 1 80 ? -1.195 -6.398 4.854 1.00 97.00 80 TYR A N 1
ATOM 671 C CA . TYR A 1 80 ? -2.519 -6.305 4.237 1.00 97.00 80 TYR A CA 1
ATOM 672 C C . TYR A 1 80 ? -3.511 -7.305 4.849 1.00 97.00 80 TYR A C 1
ATOM 674 O O . TYR A 1 80 ? -4.601 -6.913 5.261 1.00 97.00 80 TYR A O 1
ATOM 682 N N . ASP A 1 81 ? -3.113 -8.574 4.981 1.00 96.62 81 ASP A N 1
ATOM 683 C CA . ASP A 1 81 ? -3.960 -9.624 5.555 1.00 96.62 81 ASP A CA 1
ATOM 684 C C . ASP A 1 81 ? -4.351 -9.299 7.017 1.00 96.62 81 ASP A C 1
ATOM 686 O O . ASP A 1 81 ? -5.493 -9.522 7.426 1.00 96.62 81 ASP A O 1
ATOM 690 N N . GLN A 1 82 ? -3.434 -8.722 7.806 1.00 95.12 82 GLN A N 1
ATOM 691 C CA . GLN A 1 82 ? -3.716 -8.240 9.168 1.00 95.12 82 GLN A CA 1
ATOM 692 C C . GLN A 1 82 ? -4.644 -7.019 9.170 1.00 95.12 82 GLN A C 1
ATOM 694 O O . GLN A 1 82 ? -5.575 -6.942 9.972 1.00 95.12 82 GLN A O 1
ATOM 699 N N . LEU A 1 83 ? -4.407 -6.076 8.261 1.00 93.94 83 LEU A N 1
ATOM 700 C CA . LEU A 1 83 ? -5.160 -4.835 8.142 1.00 93.94 83 LEU A CA 1
ATOM 701 C C . LEU A 1 83 ? -6.624 -5.087 7.766 1.00 93.94 83 LEU A C 1
ATOM 703 O O . LEU A 1 83 ? -7.516 -4.466 8.339 1.00 93.94 83 LEU A O 1
ATOM 707 N N . VAL A 1 84 ? -6.880 -6.024 6.848 1.00 94.62 84 VAL A N 1
ATOM 708 C CA . VAL A 1 84 ? -8.242 -6.435 6.472 1.00 94.62 84 VAL A CA 1
ATOM 709 C C . VAL A 1 84 ? -8.990 -7.015 7.672 1.00 94.62 84 VAL A C 1
ATOM 711 O O . VAL A 1 84 ? -10.125 -6.616 7.920 1.00 94.62 84 VAL A O 1
ATOM 714 N N . ARG A 1 85 ? -8.358 -7.907 8.447 1.00 93.88 85 ARG A N 1
ATOM 715 C CA . ARG A 1 85 ? -8.972 -8.472 9.663 1.00 93.88 85 ARG A CA 1
ATOM 716 C C . ARG A 1 85 ? -9.308 -7.380 10.672 1.00 93.88 85 ARG A C 1
ATOM 718 O O . ARG A 1 85 ? -10.449 -7.288 11.103 1.00 93.88 85 ARG A O 1
ATOM 725 N N . PHE A 1 86 ? -8.348 -6.502 10.950 1.00 91.31 86 PHE A N 1
ATOM 726 C CA . PHE A 1 86 ? -8.530 -5.398 11.886 1.00 91.31 86 PHE A CA 1
ATOM 727 C C . PHE A 1 86 ? -9.675 -4.455 11.479 1.00 91.31 86 PHE A C 1
ATOM 729 O O . PHE A 1 86 ? -10.490 -4.078 12.313 1.00 91.31 86 PHE A O 1
ATOM 736 N N . ILE A 1 87 ? -9.776 -4.086 10.196 1.00 88.88 87 ILE A N 1
ATOM 737 C CA . ILE A 1 87 ? -10.864 -3.224 9.701 1.00 88.88 87 ILE A CA 1
ATOM 738 C C . ILE A 1 87 ? -12.228 -3.920 9.817 1.00 88.88 87 ILE A C 1
ATOM 740 O O . ILE A 1 87 ? -13.208 -3.269 10.187 1.00 88.88 87 ILE A O 1
ATOM 744 N N . ASN A 1 88 ? -12.293 -5.221 9.525 1.00 88.31 88 ASN A N 1
ATOM 745 C CA . ASN A 1 88 ? -13.526 -6.000 9.639 1.00 88.31 88 ASN A CA 1
ATOM 746 C C . ASN A 1 88 ? -13.976 -6.159 11.098 1.00 88.31 88 ASN A C 1
ATOM 748 O O . ASN A 1 88 ? -15.169 -6.142 11.358 1.00 88.31 88 ASN A O 1
ATOM 752 N N . GLU A 1 89 ? -13.043 -6.276 12.044 1.00 88.12 89 GLU A N 1
ATOM 753 C CA . GLU A 1 89 ? -13.335 -6.337 13.486 1.00 88.12 89 GLU A CA 1
ATOM 754 C C . GLU A 1 89 ? -13.773 -4.980 14.071 1.00 88.12 89 GLU A C 1
ATOM 756 O O . GLU A 1 89 ? -14.400 -4.929 15.125 1.00 88.12 89 GLU A O 1
ATOM 761 N N . MET A 1 90 ? -13.439 -3.873 13.399 1.00 73.81 90 MET A N 1
ATOM 762 C CA . MET A 1 90 ? -13.825 -2.511 13.788 1.00 73.81 90 MET A CA 1
ATOM 763 C C . MET A 1 90 ? -15.169 -2.036 13.210 1.00 73.81 90 MET A C 1
ATOM 765 O O . MET A 1 90 ? -15.607 -0.933 13.556 1.00 73.81 90 MET A O 1
ATOM 769 N N . SER A 1 91 ? -15.751 -2.783 12.269 1.00 62.62 91 SER A N 1
ATOM 770 C CA . SER A 1 91 ? -16.974 -2.408 11.541 1.00 62.62 91 SER A CA 1
ATOM 771 C C . SER A 1 91 ? -18.202 -3.059 12.158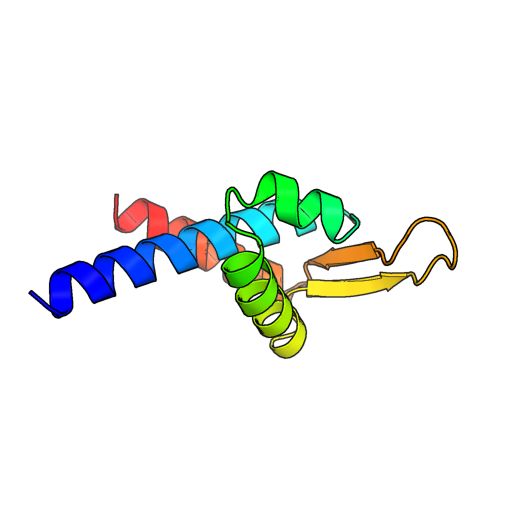 1.00 62.62 91 SER A C 1
ATOM 773 O O . SER A 1 91 ? -19.233 -2.354 12.213 1.00 62.62 91 SER A O 1
#

Foldseek 3Di:
DVVVVVVVVVLLLLQLLLQLQVVQQDWDALVVSVVRSPDDPVSSVVSVVVCVVVQQKDFPDDPVPRHTIIHGDPVVVVVSVVSVVVNVVVD

pLDDT: mean 88.55, std 11.37, range [55.22, 98.12]

Secondary structure (DSSP, 8-state):
-HHHHHHHHHHHHHHHHHHHHHHTTS-EEHHHHHHHTT--HHHHHHHHHHHHHTTSEEEEE--TTS--EEEE-HHHHHHHHHHHHHHHHT-